Protein AF-A0AA37IJU9-F1 (afdb_monomer_lite)

Secondary structure (DSSP, 8-state):
-----------PPP-----PPPP----------------------HHHHHHHHHHHHHHHHHHHHHHHHHHHHTT--TTS--TTTTHHHHHHHHHHHHTT-

pLDDT: mean 71.63, std 19.44, range [38.62, 94.81]

Radius of gyration: 24.5 Å; chains: 1; bounding box: 45×62×49 Å

Structure (mmCIF, N/CA/C/O backbone):
data_AF-A0AA37IJU9-F1
#
_entry.id   AF-A0AA37IJU9-F1
#
loop_
_atom_site.group_PDB
_atom_site.id
_atom_site.type_symbol
_atom_site.label_atom_id
_atom_site.label_alt_id
_atom_site.label_comp_id
_atom_site.label_asym_id
_atom_site.label_entity_id
_atom_site.label_seq_id
_atom_site.pdbx_PDB_ins_code
_atom_site.Cartn_x
_atom_site.Cartn_y
_atom_site.Cartn_z
_atom_site.occupancy
_atom_site.B_iso_or_equiv
_atom_site.auth_seq_id
_atom_site.auth_comp_id
_atom_site.auth_asym_id
_atom_site.auth_atom_id
_atom_site.pdbx_PDB_model_num
ATOM 1 N N . MET A 1 1 ? -29.894 -38.266 -9.609 1.00 39.91 1 MET A N 1
ATOM 2 C CA . MET A 1 1 ? -28.912 -38.796 -8.638 1.00 39.91 1 MET A CA 1
ATOM 3 C C . MET A 1 1 ? -28.556 -37.686 -7.662 1.00 39.91 1 MET A C 1
ATOM 5 O O . MET A 1 1 ? -28.007 -36.672 -8.065 1.00 39.91 1 MET A 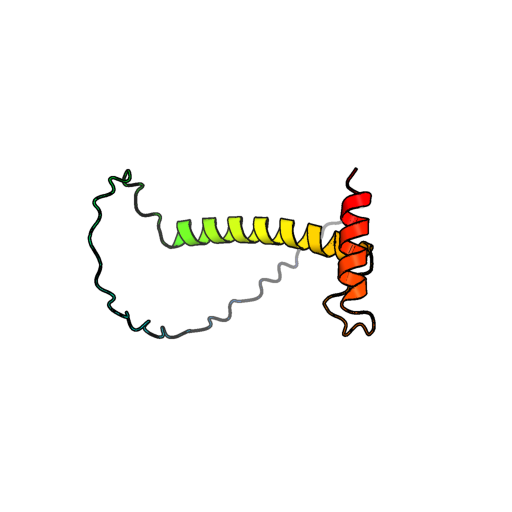O 1
ATOM 9 N N . THR A 1 2 ? -28.994 -37.832 -6.416 1.00 42.56 2 THR A N 1
ATOM 10 C CA . THR A 1 2 ? -28.877 -36.865 -5.317 1.00 42.56 2 THR A CA 1
ATOM 11 C C . THR A 1 2 ? -27.479 -36.904 -4.700 1.00 42.56 2 THR A C 1
ATOM 13 O O . THR A 1 2 ? -27.124 -37.903 -4.077 1.00 42.56 2 THR A O 1
ATOM 16 N N . LEU A 1 3 ? -26.694 -35.831 -4.837 1.00 45.41 3 LEU A N 1
ATOM 17 C CA . LEU A 1 3 ? -25.351 -35.742 -4.256 1.00 45.41 3 LEU A CA 1
ATOM 18 C C . LEU A 1 3 ? -25.425 -35.185 -2.825 1.00 45.41 3 LEU A C 1
ATOM 20 O O . LEU A 1 3 ? -25.227 -34.000 -2.566 1.00 45.41 3 LEU A O 1
ATOM 24 N N . GLN A 1 4 ? -25.782 -36.068 -1.894 1.00 53.53 4 GLN A N 1
ATOM 25 C CA . GLN A 1 4 ? -25.527 -35.882 -0.471 1.00 53.53 4 GLN A CA 1
ATOM 26 C C . GLN A 1 4 ? -24.088 -36.289 -0.159 1.00 53.53 4 GLN A C 1
ATOM 28 O O . GLN A 1 4 ? -23.746 -37.430 -0.421 1.00 53.53 4 GLN A O 1
ATOM 33 N N . THR A 1 5 ? -23.317 -35.392 0.455 1.00 52.47 5 THR A N 1
ATOM 34 C CA . THR A 1 5 ? -22.358 -35.638 1.558 1.00 52.47 5 THR A CA 1
ATOM 35 C C . THR A 1 5 ? -21.694 -34.289 1.844 1.00 52.47 5 THR A C 1
ATOM 37 O O . THR A 1 5 ? -20.894 -33.805 1.055 1.00 52.47 5 THR A O 1
ATOM 40 N N . LYS A 1 6 ? -22.200 -33.501 2.794 1.00 48.34 6 LYS A N 1
ATOM 41 C CA . LYS A 1 6 ? -21.790 -33.524 4.206 1.00 48.34 6 LYS A CA 1
ATOM 42 C C . LYS A 1 6 ? -20.271 -33.450 4.401 1.00 48.34 6 LYS A C 1
ATOM 44 O O . LYS A 1 6 ? -19.544 -34.316 3.942 1.00 48.34 6 LYS A O 1
ATOM 49 N N . LEU A 1 7 ? -19.908 -32.530 5.298 1.00 49.12 7 LEU A N 1
ATOM 50 C CA . LEU A 1 7 ? -18.784 -32.633 6.226 1.00 49.12 7 LEU A CA 1
ATOM 51 C C . LEU A 1 7 ? -17.387 -32.415 5.624 1.00 49.12 7 LEU A C 1
ATOM 53 O O . LEU A 1 7 ? -16.809 -33.318 5.049 1.00 49.12 7 LEU A O 1
ATOM 57 N N . MET A 1 8 ? -16.804 -31.243 5.886 1.00 51.06 8 MET A N 1
ATOM 58 C CA . MET A 1 8 ? -15.551 -31.140 6.652 1.00 51.06 8 MET A CA 1
ATOM 59 C C . MET A 1 8 ? -15.341 -29.677 7.073 1.00 51.06 8 MET A C 1
ATOM 61 O O . MET A 1 8 ? -14.638 -28.884 6.453 1.00 51.06 8 MET A O 1
ATOM 65 N N . LEU A 1 9 ? -16.025 -29.335 8.165 1.00 53.91 9 LEU A N 1
ATOM 66 C CA . LEU A 1 9 ? -15.708 -28.235 9.065 1.00 53.91 9 LEU A CA 1
ATOM 67 C C . LEU A 1 9 ? -14.316 -28.499 9.668 1.00 53.91 9 LEU A C 1
ATOM 69 O O . LEU A 1 9 ? -14.204 -29.285 10.604 1.00 53.91 9 LEU A O 1
ATOM 73 N N . VAL A 1 10 ? -13.261 -27.862 9.157 1.00 54.12 10 VAL A N 1
ATOM 74 C CA . VAL A 1 10 ? -11.944 -27.873 9.819 1.00 54.12 10 VAL A CA 1
ATOM 75 C C . VAL A 1 10 ? -11.768 -26.560 10.574 1.00 54.12 10 VAL A C 1
ATOM 77 O O . VAL A 1 10 ? -11.297 -25.548 10.060 1.00 54.12 10 VAL A O 1
ATOM 80 N N . LEU A 1 11 ? -12.229 -26.608 11.820 1.00 48.91 11 LEU A N 1
ATOM 81 C CA . LEU A 1 11 ? -11.993 -25.648 12.887 1.00 48.91 11 LEU A CA 1
ATOM 82 C C . LEU A 1 11 ? -10.518 -25.748 13.314 1.00 48.91 11 LEU A C 1
ATOM 84 O O . LEU A 1 11 ? -10.159 -26.658 14.057 1.00 48.91 11 LEU A O 1
ATOM 88 N N . PHE A 1 12 ? -9.654 -24.845 12.840 1.00 47.22 12 PHE A N 1
ATOM 89 C CA . PHE A 1 12 ? -8.274 -24.780 13.328 1.00 47.22 12 PHE A CA 1
ATOM 90 C C . PHE A 1 12 ? -8.203 -23.918 14.591 1.00 47.22 12 PHE A C 1
ATOM 92 O O . PHE A 1 12 ? -8.601 -22.752 14.607 1.00 47.22 12 PHE A O 1
ATOM 99 N N . ALA A 1 13 ? -7.756 -24.566 15.662 1.00 55.84 13 ALA A N 1
ATOM 100 C CA . ALA A 1 13 ? -7.779 -24.103 17.034 1.00 55.84 13 ALA A CA 1
ATOM 101 C C . ALA A 1 13 ? -6.832 -22.917 17.286 1.00 55.84 13 ALA A C 1
ATOM 103 O O . ALA A 1 13 ? -5.720 -22.841 16.767 1.00 55.84 13 ALA A O 1
ATOM 104 N N . SER A 1 14 ? -7.307 -22.003 18.129 1.00 45.72 14 SER A N 1
ATOM 105 C CA . SER A 1 14 ? -6.610 -20.830 18.647 1.00 45.72 14 SER A CA 1
ATOM 106 C C . SER A 1 14 ? -5.299 -21.180 19.352 1.00 45.72 14 SER A C 1
ATOM 108 O O . SER A 1 14 ? -5.303 -21.877 20.363 1.00 45.72 14 SER A O 1
ATOM 110 N N . SER A 1 15 ? -4.194 -20.587 18.908 1.00 56.06 15 SER A N 1
ATOM 111 C CA . SER A 1 15 ? -2.994 -20.417 19.732 1.00 56.06 15 SER A CA 1
ATOM 112 C C . SER A 1 15 ? -3.077 -19.058 20.432 1.00 56.06 15 SER A C 1
ATOM 114 O O . SER A 1 15 ? -3.055 -18.010 19.784 1.00 56.06 15 SER A O 1
ATOM 116 N N . ALA A 1 16 ? -3.225 -19.064 21.756 1.00 60.75 16 ALA A N 1
ATOM 117 C CA . ALA A 1 16 ? -3.198 -17.858 22.575 1.00 60.75 16 ALA A CA 1
ATOM 118 C C . ALA A 1 16 ? -1.753 -17.343 22.694 1.00 60.75 16 ALA A C 1
ATOM 120 O O . ALA A 1 16 ? -0.943 -17.910 23.420 1.00 60.75 16 ALA A O 1
ATOM 121 N N . LEU A 1 17 ? -1.427 -16.265 21.976 1.00 57.28 17 LEU A N 1
ATOM 122 C CA . LEU A 1 17 ? -0.187 -15.517 22.178 1.00 57.28 17 LEU A CA 1
ATOM 123 C C . LEU A 1 17 ? -0.371 -14.576 23.378 1.00 57.28 17 LEU A C 1
ATOM 125 O O . LEU A 1 17 ? -1.109 -13.592 23.293 1.00 57.28 17 LEU A O 1
ATOM 129 N N . ILE A 1 18 ? 0.279 -14.896 24.497 1.00 66.81 18 ILE A N 1
ATOM 130 C CA . ILE A 1 18 ? 0.364 -14.030 25.677 1.00 66.81 18 ILE A CA 1
ATOM 131 C C . ILE A 1 18 ? 1.385 -12.934 25.357 1.00 66.81 18 ILE A C 1
ATOM 133 O O . ILE A 1 18 ? 2.571 -13.214 25.211 1.00 66.81 18 ILE A O 1
ATOM 137 N N . LEU A 1 19 ? 0.919 -11.692 25.212 1.00 65.75 19 LEU A N 1
ATOM 138 C CA . LEU A 1 19 ? 1.774 -10.517 25.063 1.00 65.75 19 LEU A CA 1
ATOM 139 C C . LEU A 1 19 ? 1.666 -9.690 26.348 1.00 65.75 19 LEU A C 1
ATOM 141 O O . LEU A 1 19 ? 0.613 -9.113 26.626 1.00 65.75 19 LEU A O 1
ATOM 145 N N . SER A 1 20 ? 2.739 -9.675 27.138 1.00 55.38 20 SER A N 1
ATOM 146 C CA . SER A 1 20 ? 2.892 -8.797 28.301 1.00 55.38 20 SER A CA 1
ATOM 147 C C . SER A 1 20 ? 2.786 -7.325 27.869 1.00 55.38 20 SER A C 1
ATOM 149 O O . SER A 1 20 ? 3.332 -6.970 26.820 1.00 55.38 20 SER A O 1
ATOM 151 N N . PRO A 1 21 ? 2.099 -6.449 28.624 1.00 57.12 21 PRO A N 1
ATOM 152 C CA . PRO A 1 21 ? 2.101 -5.022 28.333 1.00 57.12 21 PRO A CA 1
ATOM 153 C C . PRO A 1 21 ? 3.481 -4.427 28.645 1.00 57.12 21 PRO A C 1
ATOM 155 O O . PRO A 1 21 ? 3.996 -4.583 29.746 1.00 57.12 21 PRO A O 1
ATOM 158 N N . VAL A 1 22 ? 4.074 -3.748 27.663 1.00 59.59 22 VAL A N 1
ATOM 159 C CA . VAL A 1 22 ? 5.087 -2.716 27.908 1.00 59.59 22 VAL A CA 1
ATOM 160 C C . VAL A 1 22 ? 4.323 -1.454 28.295 1.00 59.59 22 VAL A C 1
ATOM 162 O O . VAL A 1 22 ? 3.475 -0.997 27.524 1.00 59.59 22 VAL A O 1
ATOM 165 N N . ASP A 1 23 ? 4.593 -0.926 29.486 1.00 52.03 23 ASP A N 1
ATOM 166 C CA . ASP A 1 23 ? 4.093 0.373 29.932 1.00 52.03 23 ASP A CA 1
ATOM 167 C C . ASP A 1 23 ? 4.584 1.477 28.979 1.00 52.03 23 ASP A C 1
ATOM 169 O O . ASP A 1 23 ? 5.793 1.594 28.750 1.00 52.03 23 ASP A O 1
ATOM 173 N N . PRO A 1 24 ? 3.704 2.315 28.402 1.00 57.97 24 PRO A N 1
ATOM 174 C CA . PRO A 1 24 ? 4.149 3.564 27.816 1.00 57.97 24 PRO A CA 1
ATOM 175 C C . PRO A 1 24 ? 4.519 4.513 28.961 1.00 57.97 24 PRO A C 1
ATOM 177 O O . PRO A 1 24 ? 3.660 4.939 29.729 1.00 57.97 24 PRO A O 1
ATOM 180 N N . ALA A 1 25 ? 5.805 4.846 29.069 1.00 53.22 25 ALA A N 1
ATOM 181 C CA . ALA A 1 25 ? 6.251 5.987 29.853 1.00 53.22 25 ALA A CA 1
ATOM 182 C C . ALA A 1 25 ? 5.532 7.244 29.329 1.00 53.22 25 ALA 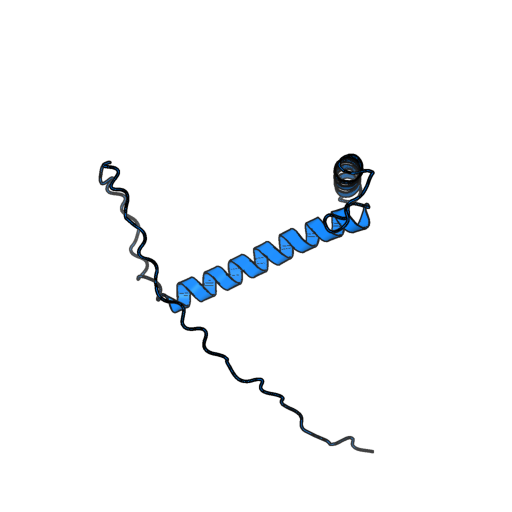A C 1
ATOM 184 O O . ALA A 1 25 ? 5.769 7.677 28.199 1.00 53.22 25 ALA A O 1
ATOM 185 N N . GLU A 1 26 ? 4.617 7.799 30.125 1.00 49.62 26 GLU A N 1
ATOM 186 C CA . GLU A 1 26 ? 4.002 9.089 29.838 1.00 49.62 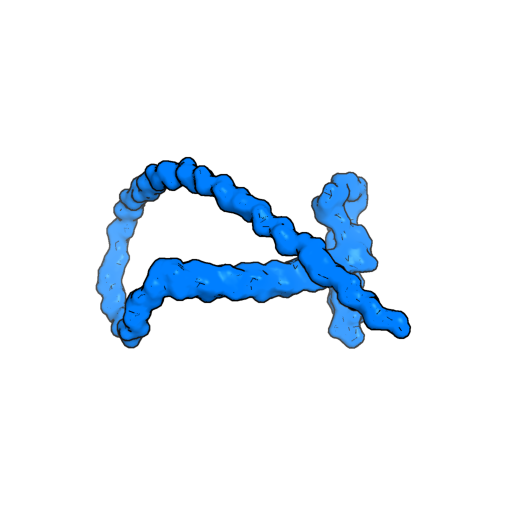26 GLU A CA 1
ATOM 187 C C . GLU A 1 26 ? 5.059 10.186 29.983 1.00 49.62 26 GLU A C 1
ATOM 189 O O . GLU A 1 26 ? 5.483 10.540 31.082 1.00 49.62 26 GLU A O 1
ATOM 194 N N . ALA A 1 27 ? 5.492 10.740 28.853 1.00 48.66 27 ALA A N 1
ATOM 195 C CA . ALA A 1 27 ? 6.183 12.015 28.834 1.00 48.66 27 ALA A CA 1
ATOM 196 C C . ALA A 1 27 ? 5.161 13.107 29.183 1.00 48.66 27 ALA A C 1
ATOM 198 O O . ALA A 1 27 ? 4.337 13.495 28.354 1.00 48.66 27 ALA A O 1
ATOM 199 N N . GLN A 1 28 ? 5.197 13.589 30.426 1.00 51.47 28 GLN A N 1
ATOM 200 C CA . GLN A 1 28 ? 4.486 14.795 30.833 1.00 51.47 28 GLN A CA 1
ATOM 201 C C . GLN A 1 28 ? 4.982 15.977 29.986 1.00 51.47 28 GLN A C 1
ATOM 203 O O . GLN A 1 28 ? 6.085 16.476 30.198 1.00 51.47 28 GLN A O 1
ATOM 208 N N . SER A 1 29 ? 4.162 16.459 29.051 1.00 38.62 29 SER A N 1
ATOM 209 C CA . SER A 1 29 ? 4.294 17.818 28.522 1.00 38.62 29 SER A CA 1
ATOM 210 C C . SER A 1 29 ? 3.085 18.633 28.963 1.00 38.62 29 SER A C 1
ATOM 212 O O . SER A 1 29 ? 1.966 18.436 28.490 1.00 38.62 29 SER A O 1
ATOM 214 N N . SER A 1 30 ? 3.338 19.523 29.913 1.00 46.25 30 SER A N 1
ATOM 215 C CA . SER A 1 30 ? 2.434 20.529 30.452 1.00 46.25 30 SER A CA 1
ATOM 216 C C . SER A 1 30 ? 1.751 21.340 29.347 1.00 46.25 30 SER A C 1
ATOM 218 O O . SER A 1 30 ? 2.428 21.897 28.487 1.00 46.25 30 SER A O 1
ATOM 220 N N . GLY A 1 31 ? 0.423 21.474 29.401 1.00 43.69 31 GLY A N 1
ATOM 221 C CA . GLY A 1 31 ? -0.286 22.389 28.506 1.00 43.69 31 GLY A CA 1
ATOM 222 C C . GLY A 1 31 ? -1.810 22.303 28.564 1.00 43.69 31 GLY A C 1
ATOM 223 O O . GLY A 1 31 ? -2.401 21.604 27.758 1.00 43.69 31 GLY A O 1
ATOM 224 N N . VAL A 1 32 ? -2.403 23.094 29.470 1.00 39.59 32 VAL A N 1
ATOM 225 C CA . VAL A 1 32 ? -3.758 23.703 29.432 1.00 39.59 32 VAL A CA 1
ATOM 226 C C . VAL A 1 32 ? -4.986 22.777 29.254 1.00 39.59 32 VAL A C 1
ATOM 228 O O . VAL A 1 32 ? -5.175 22.209 28.181 1.00 39.59 32 VAL A O 1
ATOM 231 N N . PRO A 1 33 ? -5.939 22.707 30.212 1.00 44.34 33 PR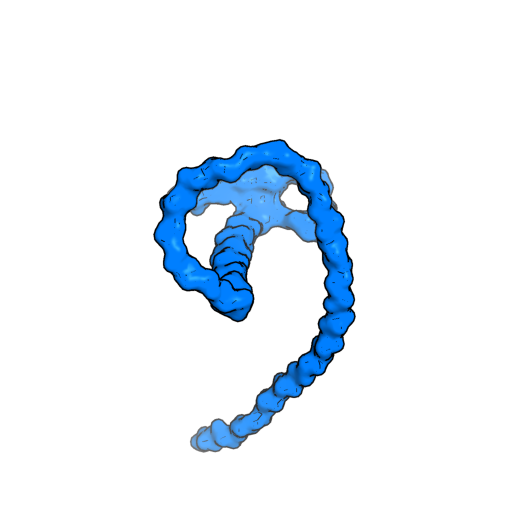O A N 1
ATOM 232 C CA . PRO A 1 33 ? -7.244 22.123 29.923 1.00 44.34 33 PRO A CA 1
ATOM 233 C C . PRO A 1 33 ? -8.115 23.156 29.192 1.00 44.34 33 PRO A C 1
ATOM 235 O O . PRO A 1 33 ? -8.736 24.021 29.809 1.00 44.34 33 PRO A O 1
ATOM 238 N N . ALA A 1 34 ? -8.174 23.071 27.863 1.00 42.59 34 ALA A N 1
ATOM 239 C CA . ALA A 1 34 ? -9.237 23.713 27.098 1.00 42.59 34 ALA A CA 1
ATOM 240 C C . ALA A 1 34 ? -10.543 22.929 27.312 1.00 42.59 34 ALA A C 1
ATOM 242 O O . ALA A 1 34 ? -10.674 21.771 26.911 1.00 42.59 34 ALA A O 1
ATOM 243 N N . SER A 1 35 ? -11.498 23.568 27.987 1.00 49.62 35 SER A N 1
ATOM 244 C CA . SER A 1 35 ? -12.874 23.096 28.133 1.00 49.62 35 SER A CA 1
ATOM 245 C C . SER A 1 35 ? -13.560 23.083 26.765 1.00 49.62 35 SER A C 1
ATOM 247 O O . SER A 1 35 ? -14.071 24.100 26.300 1.00 49.62 35 SER A O 1
ATOM 249 N N . ASN A 1 36 ? -13.570 21.921 26.113 1.00 43.72 36 ASN A N 1
ATOM 250 C CA . ASN A 1 36 ? -14.379 21.664 24.929 1.00 43.72 36 ASN A CA 1
ATOM 251 C C . ASN A 1 36 ? -15.509 20.704 25.300 1.00 43.72 36 ASN A C 1
ATOM 253 O O . ASN A 1 36 ? -15.335 19.483 25.329 1.00 43.72 36 ASN A O 1
ATOM 257 N N . GLY A 1 37 ? -16.685 21.282 25.559 1.00 52.03 37 GLY A N 1
ATOM 258 C CA . GLY A 1 37 ? -17.948 20.563 25.639 1.00 52.03 37 GLY A CA 1
ATOM 259 C C . GLY A 1 37 ? -18.147 19.722 24.382 1.00 52.03 37 GLY A C 1
ATOM 260 O O . GLY A 1 37 ? -18.460 20.234 23.312 1.00 52.03 37 GLY A O 1
ATOM 261 N N . THR A 1 38 ? -17.940 18.420 24.524 1.00 40.66 38 THR A N 1
ATOM 262 C CA . THR A 1 38 ? -18.264 17.425 23.509 1.00 40.66 38 THR A CA 1
ATOM 263 C C . THR A 1 38 ? -19.313 16.530 24.136 1.00 40.66 38 THR A C 1
ATOM 265 O O . THR A 1 38 ? -19.073 15.962 25.201 1.00 40.66 38 THR A O 1
ATOM 268 N N . ALA A 1 39 ? -20.489 16.460 23.511 1.00 47.06 39 ALA A N 1
ATOM 269 C CA . ALA A 1 39 ? -21.573 15.577 23.910 1.00 47.06 39 ALA A CA 1
ATOM 270 C C . ALA A 1 39 ? -21.007 14.192 24.247 1.00 47.06 39 ALA A C 1
ATOM 272 O O . ALA A 1 39 ? -20.374 13.548 23.405 1.00 47.06 39 ALA A O 1
ATOM 273 N N . ALA A 1 40 ? -21.191 13.774 25.500 1.00 44.81 40 ALA A 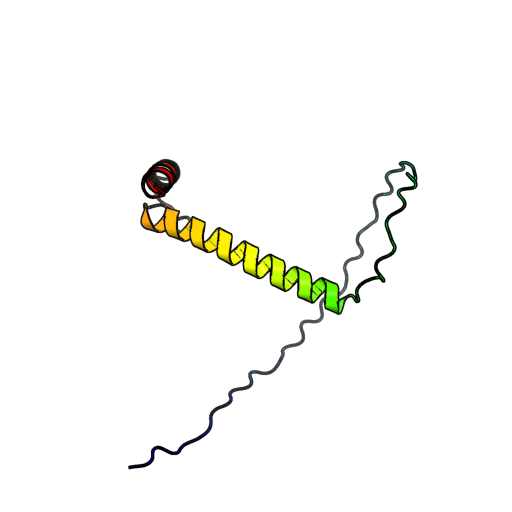N 1
ATOM 274 C CA . ALA A 1 40 ? -20.721 12.499 26.007 1.00 44.81 40 ALA A CA 1
ATOM 275 C C . ALA A 1 40 ? -21.490 11.370 25.311 1.00 44.81 40 ALA A C 1
ATOM 277 O O . ALA A 1 40 ? -22.486 10.859 25.815 1.00 44.81 40 ALA A O 1
ATOM 278 N N . SER A 1 41 ? -21.023 10.978 24.125 1.00 61.34 41 SER A N 1
ATOM 279 C CA . SER A 1 41 ? -21.293 9.643 23.608 1.00 61.34 41 SER A CA 1
ATOM 280 C C . SER A 1 41 ? -20.737 8.679 24.646 1.00 61.34 41 SER A C 1
ATOM 282 O O . SER A 1 41 ? -19.549 8.761 24.974 1.00 61.34 41 SER A O 1
ATOM 284 N N . SER A 1 42 ? -21.598 7.826 25.207 1.00 62.94 42 SER A N 1
ATOM 285 C CA . SER A 1 42 ? -21.211 6.809 26.185 1.00 62.94 42 SER A CA 1
ATOM 286 C C . SER A 1 42 ? -19.908 6.143 25.735 1.00 62.94 42 SER A C 1
ATOM 288 O O . SER A 1 42 ? -19.775 5.854 24.540 1.00 62.94 42 SER A O 1
ATOM 290 N N . PRO A 1 43 ? -18.920 5.948 26.629 1.00 64.50 43 PRO A N 1
ATOM 291 C CA . PRO A 1 43 ? -17.625 5.423 26.232 1.00 64.50 43 PRO A CA 1
ATOM 292 C C . PRO A 1 43 ? -17.844 4.059 25.589 1.00 64.50 43 PRO A C 1
ATOM 294 O O . PRO A 1 43 ? -18.143 3.084 26.275 1.00 64.50 43 PRO A O 1
ATOM 297 N N . SER A 1 44 ? -17.719 4.012 24.261 1.00 64.00 44 SER A N 1
ATOM 298 C CA . SER A 1 44 ? -17.877 2.774 23.516 1.00 64.00 44 SER A CA 1
ATOM 299 C C . SER A 1 44 ? -16.950 1.736 24.115 1.00 64.00 44 SER A C 1
ATOM 301 O O . SER A 1 44 ? -15.776 2.017 24.420 1.00 64.00 44 SER A O 1
ATOM 303 N N . THR A 1 45 ? -17.499 0.546 24.339 1.00 77.25 45 THR A N 1
ATOM 304 C CA . THR A 1 45 ? -16.748 -0.525 24.979 1.00 77.25 45 THR A CA 1
ATOM 305 C C . THR A 1 45 ? -15.473 -0.778 24.171 1.00 77.25 45 THR A C 1
ATOM 307 O O . THR A 1 45 ? -15.412 -0.573 22.951 1.00 77.25 45 THR A O 1
ATOM 310 N N . LYS A 1 46 ? -14.398 -1.235 24.825 1.00 79.81 46 LYS A N 1
ATOM 311 C CA . LYS A 1 46 ? -13.138 -1.567 24.128 1.00 79.81 46 LYS A CA 1
ATOM 312 C C . LYS A 1 46 ? -13.382 -2.520 22.940 1.00 79.81 46 LYS A C 1
ATOM 314 O O . LYS A 1 46 ? -12.655 -2.467 21.945 1.00 79.81 46 LYS A O 1
ATOM 319 N N . ALA A 1 47 ? -14.425 -3.351 23.032 1.00 78.50 47 ALA A N 1
ATOM 320 C CA . ALA A 1 47 ? -14.906 -4.231 21.973 1.00 78.50 47 ALA A CA 1
ATOM 321 C C . ALA A 1 47 ? -15.510 -3.465 20.779 1.00 78.50 47 ALA A C 1
ATOM 323 O O . ALA A 1 47 ? -15.075 -3.686 19.646 1.00 78.50 47 ALA A O 1
ATOM 324 N N . GLU A 1 48 ? -16.426 -2.524 21.011 1.00 79.69 48 GLU A N 1
ATOM 325 C CA . GLU A 1 48 ? -17.024 -1.678 19.963 1.00 79.69 48 GLU A CA 1
ATOM 326 C C . GLU A 1 48 ? -15.976 -0.840 19.223 1.00 79.69 48 GLU A C 1
ATOM 328 O O . GLU A 1 48 ? -15.923 -0.857 17.990 1.00 79.69 48 GLU A O 1
ATOM 333 N N . LYS A 1 49 ? -15.051 -0.193 19.948 1.00 84.62 49 LYS A N 1
ATOM 334 C CA . LYS A 1 49 ? -13.948 0.572 19.330 1.00 84.62 49 LYS A CA 1
ATOM 335 C C . LYS A 1 49 ? -13.059 -0.315 18.453 1.00 84.62 49 LYS A C 1
ATOM 337 O O . LYS A 1 49 ? -12.581 0.105 17.396 1.00 84.62 49 LYS A O 1
ATOM 342 N N . LYS A 1 50 ? -12.818 -1.566 18.865 1.00 87.88 50 LYS A N 1
ATOM 343 C CA . LYS A 1 50 ? -12.038 -2.538 18.080 1.00 87.88 50 LYS A CA 1
ATOM 344 C C . LYS A 1 50 ? -12.788 -2.976 16.821 1.00 87.88 50 LYS A C 1
ATOM 346 O O . LYS A 1 50 ? -12.153 -3.105 15.771 1.00 87.88 50 LYS A O 1
ATOM 351 N N . ALA A 1 51 ? -14.103 -3.173 16.908 1.00 86.50 51 ALA A N 1
ATOM 352 C CA . ALA A 1 51 ? -14.946 -3.507 15.764 1.00 86.50 51 ALA A CA 1
ATOM 353 C C . ALA A 1 51 ? -14.949 -2.375 14.724 1.00 86.50 51 ALA A C 1
ATOM 355 O O . ALA A 1 51 ? -14.618 -2.621 13.563 1.00 86.50 51 ALA A O 1
ATOM 356 N N . GLN A 1 52 ? -15.177 -1.131 15.151 1.00 85.38 52 GLN A N 1
ATOM 357 C CA . GLN A 1 52 ? -15.148 0.048 14.275 1.00 85.38 52 GLN A CA 1
ATOM 358 C C . GLN A 1 52 ? -13.785 0.227 13.591 1.00 85.38 52 GLN A C 1
ATOM 360 O O . GLN A 1 52 ? -13.706 0.365 12.371 1.00 85.38 52 GLN A O 1
ATOM 365 N N . ARG A 1 53 ? -12.678 0.101 14.337 1.00 90.56 53 ARG A N 1
ATOM 366 C CA . ARG A 1 53 ? -11.324 0.145 13.753 1.00 90.56 53 ARG A CA 1
ATOM 367 C C . ARG A 1 53 ? -11.079 -0.968 12.737 1.00 90.56 53 ARG A C 1
ATOM 369 O O . ARG A 1 53 ? -10.324 -0.771 11.787 1.00 90.56 53 ARG A O 1
ATOM 376 N N . LYS A 1 54 ? -11.662 -2.154 12.932 1.00 93.50 54 LYS A N 1
ATOM 377 C CA . LYS A 1 54 ? -11.532 -3.267 11.981 1.00 93.50 54 LYS A CA 1
ATOM 378 C C . LYS A 1 54 ? -12.269 -2.963 10.678 1.00 93.50 54 LYS A C 1
ATOM 380 O O . LYS A 1 54 ? -11.721 -3.275 9.624 1.00 93.50 54 LYS A O 1
ATOM 385 N N . LEU A 1 55 ? -13.451 -2.352 10.754 1.00 87.94 55 LEU A N 1
ATOM 386 C CA . LEU A 1 55 ? -14.206 -1.904 9.581 1.00 87.94 55 LEU A CA 1
ATOM 387 C C . LEU A 1 55 ? -13.435 -0.820 8.818 1.00 87.94 55 LEU A C 1
ATOM 389 O O . LEU A 1 55 ? -13.086 -1.039 7.661 1.00 87.94 55 LEU A O 1
ATOM 393 N N . ALA A 1 56 ? -13.000 0.241 9.503 1.00 89.06 56 ALA A N 1
ATOM 394 C CA . ALA A 1 56 ? -12.207 1.312 8.893 1.00 89.06 56 ALA A CA 1
ATOM 395 C C . ALA A 1 56 ? -10.913 0.794 8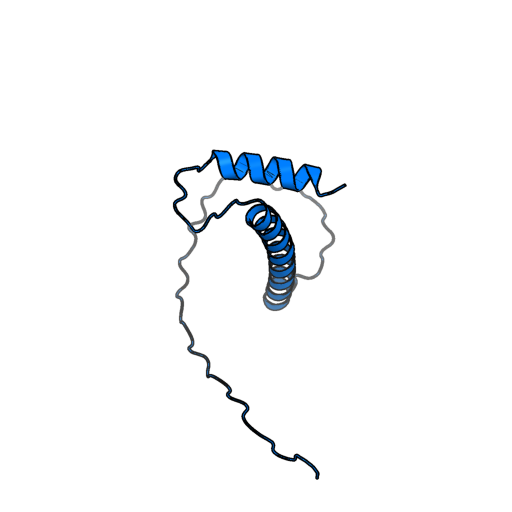.231 1.00 89.06 56 ALA A C 1
ATOM 397 O O . ALA A 1 56 ? -10.555 1.192 7.125 1.00 89.06 56 ALA A O 1
ATOM 398 N N . ARG A 1 57 ? -10.218 -0.165 8.861 1.00 94.81 57 ARG A N 1
ATOM 399 C CA . ARG A 1 57 ? -9.029 -0.805 8.267 1.00 94.81 57 ARG A CA 1
ATOM 400 C C . ARG A 1 57 ? -9.348 -1.630 7.027 1.00 94.81 57 ARG A C 1
ATOM 402 O O . ARG A 1 57 ? -8.506 -1.714 6.140 1.00 94.81 57 ARG A O 1
ATOM 409 N N . LYS A 1 58 ? -10.500 -2.305 6.978 1.00 94.81 58 LYS A N 1
ATOM 410 C CA . LYS A 1 58 ? -10.909 -3.066 5.789 1.00 94.81 58 LYS A CA 1
ATOM 411 C C . LYS A 1 58 ? -11.196 -2.124 4.626 1.00 94.81 58 LYS A C 1
ATOM 413 O O . LYS A 1 58 ? -10.705 -2.378 3.534 1.00 94.81 58 LYS A O 1
ATOM 418 N N . GLU A 1 59 ? -11.905 -1.031 4.880 1.00 88.88 59 GLU A N 1
ATOM 419 C CA . GLU A 1 59 ? -12.183 -0.008 3.869 1.00 88.88 59 GLU A CA 1
ATOM 420 C C . GLU A 1 59 ? -10.900 0.652 3.357 1.00 88.88 59 GLU A C 1
ATOM 422 O O . GLU A 1 59 ? -10.702 0.754 2.149 1.00 88.88 59 GLU A O 1
ATOM 427 N N . ALA A 1 60 ? -9.986 1.027 4.257 1.00 90.81 60 ALA A N 1
ATOM 428 C CA . ALA A 1 60 ? -8.692 1.591 3.875 1.00 90.81 60 ALA A CA 1
ATOM 429 C C . ALA A 1 60 ? -7.865 0.610 3.029 1.00 90.81 60 ALA A C 1
ATOM 431 O O . ALA A 1 60 ? -7.292 0.998 2.016 1.00 90.81 60 ALA A O 1
ATOM 432 N N . ARG A 1 61 ? -7.847 -0.681 3.392 1.00 93.06 61 ARG A N 1
ATOM 433 C CA . ARG A 1 61 ? -7.182 -1.705 2.574 1.00 93.06 61 ARG A CA 1
ATOM 434 C C . ARG A 1 61 ? -7.830 -1.848 1.207 1.00 93.06 61 ARG A C 1
ATOM 436 O O . ARG A 1 61 ? -7.105 -1.889 0.231 1.00 93.06 61 ARG A O 1
ATOM 443 N N . ALA A 1 62 ? -9.158 -1.890 1.123 1.00 93.19 62 ALA A N 1
ATOM 444 C CA . ALA A 1 62 ? -9.847 -2.004 -0.160 1.00 93.19 62 ALA A CA 1
ATOM 445 C C . ALA A 1 62 ? -9.495 -0.839 -1.101 1.00 93.19 62 ALA A C 1
ATOM 447 O O . ALA A 1 62 ? -9.192 -1.072 -2.269 1.00 93.19 62 ALA A O 1
ATOM 448 N N . LYS A 1 63 ? -9.454 0.394 -0.576 1.00 90.38 63 LYS A N 1
ATOM 449 C CA . LYS A 1 63 ? -9.035 1.585 -1.333 1.00 90.38 63 LYS A CA 1
ATOM 450 C C . LYS A 1 63 ? -7.578 1.477 -1.796 1.00 90.38 63 LYS A C 1
ATOM 452 O O . LYS A 1 63 ? -7.316 1.568 -2.991 1.00 90.38 63 LYS A O 1
ATOM 457 N N . ASN A 1 64 ? -6.658 1.185 -0.877 1.00 91.69 64 ASN A N 1
ATOM 458 C CA . ASN A 1 64 ? -5.229 1.105 -1.189 1.00 91.69 64 ASN A CA 1
ATOM 459 C C . ASN A 1 64 ? -4.902 -0.059 -2.137 1.00 91.69 64 ASN A C 1
ATOM 461 O O . ASN A 1 64 ? -4.050 0.074 -3.005 1.00 91.69 64 ASN A O 1
ATOM 465 N N . THR A 1 65 ? -5.581 -1.201 -2.000 1.00 92.44 65 THR A N 1
ATOM 466 C CA . THR A 1 65 ? -5.409 -2.350 -2.899 1.00 92.44 65 THR A CA 1
ATOM 467 C C . THR A 1 65 ? -5.924 -2.040 -4.301 1.00 92.44 65 THR A C 1
ATOM 469 O O . THR A 1 65 ? -5.292 -2.450 -5.269 1.00 92.44 65 THR A O 1
ATOM 472 N N . ALA A 1 66 ? -7.033 -1.306 -4.436 1.00 90.75 66 ALA A N 1
ATOM 473 C CA . ALA A 1 66 ? -7.538 -0.901 -5.746 1.00 90.75 66 ALA A CA 1
ATOM 474 C C . ALA A 1 66 ? -6.572 0.058 -6.458 1.00 90.75 66 ALA A C 1
ATOM 476 O O . ALA A 1 66 ? -6.323 -0.094 -7.652 1.00 90.75 66 ALA A O 1
ATOM 477 N N . GLU A 1 67 ? -6.003 1.016 -5.729 1.00 89.31 67 GLU A N 1
ATOM 478 C CA . GLU A 1 67 ? -4.999 1.935 -6.268 1.00 89.31 67 GLU A CA 1
ATOM 479 C C . GLU A 1 67 ? -3.701 1.212 -6.641 1.00 89.31 67 GLU A C 1
ATOM 481 O O . GLU A 1 67 ? -3.229 1.352 -7.768 1.00 89.31 67 GLU A O 1
ATOM 486 N N . LEU A 1 68 ? -3.175 0.371 -5.745 1.00 91.12 68 LEU A N 1
ATOM 487 C CA . LEU A 1 68 ? -1.993 -0.443 -6.031 1.00 91.12 68 LEU A CA 1
ATOM 488 C C . LEU A 1 68 ? -2.194 -1.310 -7.267 1.00 91.12 68 LEU A C 1
ATOM 490 O O . LEU A 1 68 ? -1.325 -1.328 -8.130 1.00 91.12 68 LEU A O 1
ATOM 494 N N . LYS A 1 69 ? -3.357 -1.954 -7.402 1.00 91.94 69 LYS A N 1
ATOM 495 C CA . LYS A 1 69 ? -3.653 -2.786 -8.567 1.00 91.94 69 LYS A CA 1
ATOM 496 C C . LYS A 1 69 ? -3.662 -1.981 -9.867 1.00 91.94 69 LYS A C 1
ATOM 498 O O . LYS A 1 69 ? -3.091 -2.422 -10.853 1.00 91.94 69 LYS A O 1
ATOM 503 N N . ARG A 1 70 ? -4.222 -0.767 -9.862 1.00 90.94 70 ARG A N 1
ATOM 504 C CA . ARG A 1 70 ? -4.161 0.129 -11.031 1.00 90.94 70 ARG A CA 1
ATOM 505 C C . ARG A 1 70 ? -2.725 0.505 -11.386 1.00 90.94 70 ARG A C 1
ATOM 507 O O . ARG A 1 70 ? -2.400 0.601 -12.564 1.00 90.94 70 ARG A O 1
ATOM 514 N N . LEU A 1 71 ? -1.867 0.745 -10.397 1.00 90.75 71 LEU A N 1
ATOM 515 C CA . LEU A 1 71 ? -0.456 1.039 -10.651 1.00 90.75 71 LEU A CA 1
ATOM 516 C C . LEU A 1 71 ? 0.288 -0.204 -11.173 1.00 90.75 71 LEU A C 1
ATOM 518 O O . LEU A 1 71 ? 1.079 -0.085 -12.107 1.00 90.75 71 LEU A O 1
ATOM 522 N N . GLU A 1 72 ? -0.020 -1.387 -10.638 1.00 90.88 72 GLU A N 1
ATOM 523 C CA . GLU A 1 72 ? 0.511 -2.681 -11.091 1.00 90.88 72 GLU A CA 1
ATOM 524 C C . GLU A 1 72 ? 0.128 -3.001 -12.536 1.00 90.88 72 GLU A C 1
ATOM 526 O O . GLU A 1 72 ? 1.007 -3.340 -13.331 1.00 90.88 72 GLU A O 1
ATOM 531 N N . ASP A 1 73 ? -1.136 -2.791 -12.910 1.00 90.31 73 ASP A N 1
ATOM 532 C CA . ASP A 1 73 ? -1.620 -2.951 -14.288 1.00 90.31 73 ASP A CA 1
ATOM 533 C C . ASP A 1 73 ? -0.897 -1.996 -15.258 1.00 90.31 73 ASP A C 1
ATOM 535 O O . ASP A 1 73 ? -0.692 -2.310 -16.431 1.00 90.31 73 ASP A O 1
ATOM 539 N N . ASN A 1 74 ? -0.446 -0.839 -14.760 1.00 90.25 74 ASN A N 1
ATOM 540 C CA . ASN A 1 74 ? 0.337 0.130 -15.524 1.00 90.25 74 ASN A CA 1
ATOM 541 C C . ASN A 1 74 ? 1.862 -0.095 -15.461 1.00 90.25 74 ASN A C 1
ATOM 543 O O . ASN A 1 74 ? 2.618 0.712 -16.016 1.00 90.25 74 ASN A O 1
ATOM 547 N N . GLY A 1 75 ? 2.315 -1.193 -14.846 1.00 87.31 75 GLY A N 1
ATOM 548 C CA . GLY A 1 75 ? 3.708 -1.647 -14.852 1.00 87.31 75 GLY A CA 1
ATOM 549 C C . GLY A 1 75 ? 4.515 -1.336 -13.589 1.00 87.31 75 GLY A C 1
ATOM 550 O O . GLY A 1 75 ? 5.707 -1.637 -13.556 1.00 87.31 75 GLY A O 1
ATOM 551 N N . TYR A 1 76 ? 3.913 -0.763 -12.542 1.00 91.88 76 TYR A N 1
ATOM 552 C CA . TYR A 1 76 ? 4.603 -0.535 -11.269 1.00 91.88 76 TYR A CA 1
ATOM 553 C C . TYR A 1 76 ? 4.549 -1.773 -10.371 1.00 91.88 76 TYR A C 1
ATOM 555 O O . TYR A 1 76 ? 3.476 -2.197 -9.963 1.00 91.88 76 TYR A O 1
ATOM 563 N N . ARG A 1 77 ? 5.700 -2.344 -10.004 1.00 89.88 77 ARG A N 1
ATOM 564 C CA . ARG A 1 77 ? 5.751 -3.551 -9.164 1.00 89.88 77 ARG A CA 1
ATOM 565 C C . ARG A 1 77 ? 6.556 -3.305 -7.881 1.00 89.88 77 ARG A C 1
ATOM 567 O O . ARG A 1 77 ? 7.764 -3.518 -7.888 1.00 89.88 77 ARG A O 1
ATOM 574 N N . PRO A 1 78 ? 5.916 -2.926 -6.758 1.00 85.00 78 PRO A N 1
ATOM 575 C CA . PRO A 1 78 ? 6.625 -2.558 -5.525 1.00 85.00 78 PRO A CA 1
ATOM 576 C C . PRO A 1 78 ? 7.362 -3.721 -4.844 1.00 85.00 78 PRO A C 1
ATOM 578 O O . PRO A 1 78 ? 8.247 -3.494 -4.028 1.00 85.00 78 PRO A O 1
ATOM 581 N N . GLN A 1 79 ? 6.983 -4.970 -5.135 1.00 87.00 79 GLN A N 1
ATOM 582 C CA . GLN A 1 79 ? 7.590 -6.158 -4.518 1.00 87.00 79 GLN A CA 1
ATOM 583 C C . GLN A 1 79 ? 8.884 -6.612 -5.199 1.00 87.00 79 GLN A C 1
ATOM 585 O O . GLN A 1 79 ? 9.577 -7.487 -4.684 1.00 87.00 79 GLN A O 1
ATOM 590 N N . VAL A 1 80 ? 9.185 -6.068 -6.376 1.00 86.56 80 VAL A N 1
ATOM 591 C CA . VAL A 1 80 ? 10.334 -6.474 -7.179 1.00 86.56 80 VAL A CA 1
ATOM 592 C C . VAL A 1 80 ? 11.347 -5.346 -7.124 1.00 86.56 80 VAL A C 1
ATOM 594 O O . VAL A 1 80 ? 10.977 -4.180 -7.233 1.00 86.56 80 VAL A O 1
ATOM 597 N N . ASN A 1 81 ? 12.625 -5.684 -6.971 1.00 87.06 81 ASN A N 1
ATOM 598 C CA . ASN A 1 81 ? 13.686 -4.699 -7.128 1.00 87.06 81 ASN A CA 1
ATOM 599 C C . ASN A 1 81 ? 13.859 -4.397 -8.625 1.00 87.06 81 ASN A C 1
ATOM 601 O O . ASN A 1 81 ? 14.658 -5.036 -9.308 1.00 87.06 81 ASN A O 1
ATOM 605 N N . ASP A 1 82 ? 13.008 -3.516 -9.146 1.00 85.06 82 ASP A N 1
ATOM 606 C CA . ASP A 1 82 ? 12.962 -3.153 -10.559 1.00 85.06 82 ASP A CA 1
ATOM 607 C C . ASP A 1 82 ? 14.114 -2.188 -10.903 1.00 85.06 82 ASP A C 1
ATOM 609 O O . ASP A 1 82 ? 14.188 -1.107 -10.312 1.00 85.06 82 ASP A O 1
ATOM 613 N N . PRO A 1 83 ? 14.984 -2.517 -11.878 1.00 89.69 83 PRO A N 1
ATOM 614 C CA . PRO A 1 83 ? 16.048 -1.620 -12.337 1.00 89.69 83 PRO A CA 1
ATOM 615 C C . PRO A 1 83 ? 15.545 -0.269 -12.862 1.00 89.69 83 PRO A C 1
ATOM 617 O O . PRO A 1 83 ? 16.287 0.709 -12.858 1.00 89.69 83 PRO A O 1
ATOM 620 N N . ASN A 1 84 ? 14.293 -0.211 -13.322 1.00 89.62 84 ASN A N 1
ATOM 621 C CA . ASN A 1 84 ? 13.663 0.996 -13.857 1.00 89.62 84 ASN A CA 1
ATOM 622 C C . ASN A 1 84 ? 12.883 1.779 -12.790 1.00 89.62 84 ASN A C 1
ATOM 624 O O . ASN A 1 84 ? 12.155 2.727 -13.108 1.00 89.62 84 ASN A O 1
ATOM 628 N N . TYR A 1 85 ? 12.993 1.402 -11.516 1.00 85.81 85 TYR A N 1
ATOM 629 C CA . TYR A 1 85 ? 12.509 2.230 -10.422 1.00 85.81 85 TYR A CA 1
ATOM 630 C C . TYR A 1 85 ? 13.416 3.469 -10.265 1.00 85.81 85 TYR A C 1
ATOM 632 O O . TYR A 1 85 ? 14.637 3.324 -10.287 1.00 85.81 85 TYR A O 1
ATOM 640 N N . PRO A 1 86 ? 12.876 4.694 -10.094 1.00 91.12 86 PRO A N 1
ATOM 641 C CA . PRO A 1 86 ? 11.472 5.053 -9.849 1.00 91.12 86 PRO A CA 1
ATOM 642 C C . PRO A 1 86 ? 10.662 5.441 -11.100 1.00 91.12 86 PRO A C 1
ATOM 644 O O . PRO A 1 86 ? 9.501 5.838 -10.979 1.00 91.12 86 PRO A O 1
ATOM 647 N N . GLN A 1 87 ? 11.229 5.349 -12.304 1.00 92.12 87 GLN A N 1
ATOM 648 C CA . GLN A 1 87 ? 10.577 5.798 -13.541 1.00 92.12 87 GLN A CA 1
ATOM 649 C C . GLN A 1 87 ? 9.243 5.076 -13.796 1.00 92.12 87 GLN A C 1
ATOM 651 O O . GLN A 1 87 ? 8.258 5.697 -14.207 1.00 92.12 87 GLN A O 1
ATOM 656 N N . ASN A 1 88 ? 9.183 3.777 -13.494 1.00 91.31 88 ASN A N 1
ATOM 657 C CA . ASN A 1 88 ? 7.966 2.976 -13.646 1.00 91.31 88 ASN A CA 1
ATOM 658 C C . ASN A 1 88 ? 6.820 3.439 -12.738 1.00 91.31 88 ASN A C 1
ATOM 660 O O . ASN A 1 88 ? 5.670 3.407 -13.169 1.00 91.31 88 ASN A O 1
ATOM 664 N N . LEU A 1 89 ? 7.116 3.946 -11.536 1.00 89.62 89 LEU A N 1
ATOM 665 C CA . LEU A 1 89 ? 6.103 4.512 -10.641 1.00 89.62 89 LEU A CA 1
ATOM 666 C C . LEU A 1 89 ? 5.461 5.760 -11.262 1.00 89.62 89 LEU A C 1
ATOM 668 O O . LEU A 1 89 ? 4.242 5.841 -11.379 1.00 89.62 89 LEU A O 1
ATOM 672 N N . GLN A 1 90 ? 6.277 6.697 -11.751 1.00 92.88 90 GLN A N 1
ATOM 673 C CA . GLN A 1 90 ? 5.775 7.936 -12.358 1.00 92.88 90 GLN A CA 1
ATOM 674 C C . GLN A 1 90 ? 4.970 7.672 -13.635 1.00 92.88 90 GLN A C 1
ATOM 676 O O . GLN A 1 90 ? 3.950 8.315 -13.890 1.00 92.88 90 GLN A O 1
ATOM 681 N N . ASN A 1 91 ? 5.427 6.725 -14.457 1.00 92.94 91 ASN A N 1
ATOM 682 C CA . ASN A 1 91 ? 4.712 6.323 -15.663 1.00 92.94 91 ASN A CA 1
ATOM 683 C C . ASN A 1 91 ? 3.380 5.646 -15.321 1.00 92.94 91 ASN A C 1
ATOM 685 O O . ASN A 1 91 ? 2.373 5.938 -15.969 1.00 92.94 91 ASN A O 1
ATOM 689 N N . ALA A 1 92 ? 3.360 4.790 -14.296 1.00 91.50 92 ALA A N 1
ATOM 690 C CA . ALA A 1 92 ? 2.145 4.136 -13.840 1.00 91.50 92 ALA A CA 1
ATOM 691 C C . ALA A 1 92 ? 1.117 5.139 -13.310 1.00 91.50 92 ALA A C 1
ATOM 693 O O . ALA A 1 92 ? -0.050 5.061 -13.683 1.00 91.50 92 ALA A O 1
ATOM 694 N N . GLU A 1 93 ? 1.546 6.135 -12.534 1.00 90.88 93 GLU A N 1
ATOM 695 C CA . GLU A 1 93 ? 0.670 7.215 -12.071 1.00 90.88 93 GLU A CA 1
ATOM 696 C C . GLU A 1 93 ? 0.098 8.049 -13.225 1.00 90.88 93 GLU A C 1
ATOM 698 O O . GLU A 1 93 ? -1.095 8.358 -13.233 1.00 90.88 93 GLU A O 1
ATOM 703 N N . LYS A 1 94 ? 0.921 8.414 -14.219 1.00 92.00 94 LYS A N 1
ATOM 704 C CA . LYS A 1 94 ? 0.460 9.167 -15.400 1.00 92.00 94 LYS A CA 1
ATOM 705 C C . LYS A 1 94 ? -0.589 8.381 -16.185 1.00 92.00 94 LYS A C 1
ATOM 707 O O . LYS A 1 94 ? -1.638 8.934 -16.506 1.00 92.00 94 LYS A O 1
ATOM 712 N N . LYS A 1 95 ? -0.339 7.096 -16.445 1.00 89.19 95 LYS A N 1
ATOM 713 C CA . LYS A 1 95 ? -1.281 6.223 -17.160 1.00 89.19 95 LYS A CA 1
ATOM 714 C C . LYS A 1 95 ? -2.554 5.964 -16.356 1.00 89.19 95 LYS A C 1
ATOM 716 O O . LYS A 1 95 ? -3.643 6.044 -16.912 1.00 89.19 95 LYS A O 1
ATOM 721 N N . ALA A 1 96 ? -2.439 5.746 -15.046 1.00 87.44 96 ALA A N 1
ATOM 722 C CA . ALA A 1 96 ? -3.591 5.574 -14.164 1.00 87.44 96 ALA A CA 1
ATOM 723 C C . ALA A 1 96 ? -4.488 6.823 -14.128 1.00 87.44 96 ALA A C 1
ATOM 725 O O . ALA A 1 96 ? -5.706 6.688 -14.058 1.00 87.44 96 ALA A O 1
ATOM 726 N N . LYS A 1 97 ? -3.912 8.032 -14.223 1.00 84.81 97 LYS A N 1
ATOM 727 C CA . LYS A 1 97 ? -4.668 9.293 -14.348 1.00 84.81 97 LYS A CA 1
ATOM 728 C C . LYS A 1 97 ? -5.319 9.462 -15.725 1.00 84.81 97 LYS A C 1
ATOM 730 O O . LYS A 1 97 ? -6.401 10.030 -15.810 1.00 84.81 97 LYS A O 1
ATOM 735 N N . GLN A 1 98 ? -4.675 8.981 -16.788 1.00 81.81 98 GLN A N 1
ATOM 736 C CA . GLN A 1 98 ? -5.185 9.066 -18.163 1.00 81.81 98 GLN A CA 1
ATOM 737 C C . GLN A 1 98 ? -6.295 8.047 -18.456 1.00 81.81 98 GLN A C 1
ATOM 739 O O . GLN A 1 98 ? -7.226 8.370 -19.180 1.00 81.81 98 GLN A O 1
ATOM 744 N N . GLY A 1 99 ? -6.222 6.843 -17.880 1.00 67.50 99 GLY A N 1
ATOM 745 C CA . GLY A 1 99 ? -7.245 5.797 -18.016 1.00 67.50 99 GLY A CA 1
ATOM 746 C C . GLY A 1 99 ? -8.407 5.894 -17.019 1.00 67.50 99 GLY A C 1
ATOM 747 O O . GLY A 1 99 ? -9.229 4.986 -16.968 1.00 67.50 99 GLY A O 1
ATOM 748 N N . ALA A 1 100 ? -8.455 6.944 -16.192 1.00 58.78 100 ALA A N 1
ATOM 749 C CA . ALA A 1 100 ? -9.538 7.203 -15.238 1.00 58.78 100 ALA A CA 1
ATOM 750 C C . ALA A 1 100 ? -10.614 8.175 -15.773 1.00 58.78 100 ALA A C 1
ATOM 752 O O . ALA A 1 100 ? -11.429 8.650 -14.981 1.00 58.78 100 ALA A O 1
ATOM 753 N N . GLN A 1 101 ? -10.585 8.481 -17.077 1.00 43.22 101 GLN A N 1
ATOM 754 C CA . GLN A 1 101 ? -11.562 9.307 -17.803 1.00 43.22 101 GLN A CA 1
ATOM 755 C C . GLN A 1 101 ? -12.582 8.428 -18.526 1.00 43.22 101 GLN A C 1
ATOM 757 O O . GLN A 1 101 ? -12.156 7.393 -19.087 1.00 43.22 101 GLN A O 1
#

Sequence (101 aa):
MTLQTKLMLVLFASSALILSPVDPAEAQSSGVPASNGTAASSPSTKAEKKAQRKLARKEARAKNTAELKRLEDNGYRPQVNDPNYPQNLQNAEKKAKQGAQ

Organism: NCBI:txid1544861

Foldseek 3Di:
DDDDDDDDDDDDDDDDDDDDDDDPDDPDDDDDDDDDDDPDPDPPPPVRVVVVVVVVVVVVCVVVVVVVVQLVVQPDDPVDPDPCPPVSSVSSVVVSVVVVD